Protein AF-A0A968XZU0-F1 (afdb_monomer_lite)

pLDDT: mean 78.24, std 12.69, range [42.03, 95.62]

Foldseek 3Di:
DPVVVVVVVVVVVVCVVPPCVVPPPDDDVVVVVVVVVVVVVVVVVVVVVVVVVVVVVVVVVVVVVVVVVVVVVVVVVVVVVVVVVVVVVVVVVVVVVVVVVVVVVVVVVVVVVVVVVVVVVVVPDDPDPCVVLLVVLVVCVVVVHDPQCSLCPSVVQDDPRSVVSSVVNVVSCVVVVVVVD

Radius of gyration: 56.29 Å; chains: 1; bounding box: 107×24×132 Å

Secondary structure (DSSP, 8-state):
--HHHHHHHHHHHHHHHHHHHHH--S--HHHHHHHHHHHHHHHHHHHHHHHHHHHHHHHHHHHHHHHHHHHHHHHHHHHHHHHHHHHHHHHHHHHHHHHHHHHHHHHHHHHHHHHHHHHHHGGGS---TTHHHHHHHHHHHHTT--HHHHHHHTS---GGGHHHHHHHHHHHHHHHHTT--

Sequence (181 aa):
MSGLKATALTISGIALWLAPPFLLTRKVPLHNLTTGATLIAGFACCLEARKLALKVAKEEDFEALKERAINADLLDEIGTASYVSEKQRRLEADAILASGSAEVEAKRKELEAAYDNDLHDSASASEHPDYPIYLEVRKAMEAGKSVTWIVENILKMGGRKFADGKAKLEAMLQQFEEEEE

Structure (mmCIF, N/CA/C/O backbone):
data_AF-A0A968XZU0-F1
#
_entry.id   AF-A0A968XZU0-F1
#
loop_
_atom_site.group_PDB
_atom_site.id
_atom_site.type_symbol
_atom_site.label_atom_id
_atom_site.label_alt_id
_atom_site.label_comp_id
_atom_site.label_asym_id
_atom_site.label_entity_id
_atom_site.label_seq_id
_atom_site.pdbx_PDB_ins_code
_atom_site.Cartn_x
_atom_site.Cartn_y
_atom_site.Cartn_z
_atom_site.occupancy
_atom_site.B_iso_or_equiv
_atom_site.auth_seq_id
_atom_site.auth_comp_id
_atom_site.auth_asym_id
_atom_site.auth_atom_id
_atom_site.pdbx_PDB_model_num
ATOM 1 N N . MET A 1 1 ? 12.411 16.794 -29.236 1.00 50.84 1 MET A N 1
ATOM 2 C CA . MET A 1 1 ? 12.342 17.132 -30.678 1.00 50.84 1 MET A CA 1
ATOM 3 C C . MET A 1 1 ? 11.276 16.261 -31.317 1.00 50.84 1 MET A C 1
ATOM 5 O O . MET A 1 1 ? 11.391 15.049 -31.260 1.00 50.84 1 MET A O 1
ATOM 9 N N . SER A 1 2 ? 10.207 16.861 -31.838 1.00 58.19 2 SER A N 1
ATOM 10 C CA . SER A 1 2 ? 9.068 16.155 -32.442 1.00 58.19 2 SER A CA 1
ATOM 11 C C . SER A 1 2 ? 9.525 15.246 -33.589 1.00 58.19 2 SER A C 1
ATOM 13 O O . SER A 1 2 ? 10.169 15.740 -34.518 1.00 58.19 2 SER A O 1
ATOM 15 N N . GLY A 1 3 ? 9.186 13.952 -33.532 1.00 69.56 3 GLY A N 1
ATOM 16 C CA . GLY A 1 3 ? 9.679 12.908 -34.446 1.00 69.56 3 GLY A CA 1
ATOM 17 C C . GLY A 1 3 ? 9.560 13.244 -35.937 1.00 69.56 3 GLY A C 1
ATOM 18 O O . GLY A 1 3 ? 10.438 12.880 -36.709 1.00 69.56 3 GLY A O 1
ATOM 19 N N . LEU A 1 4 ? 8.572 14.063 -36.317 1.00 73.69 4 LEU A N 1
ATOM 20 C CA . LEU A 1 4 ? 8.373 14.554 -37.685 1.00 73.69 4 LEU A CA 1
ATOM 21 C C . LEU A 1 4 ? 9.586 15.312 -38.262 1.00 73.69 4 LEU A C 1
ATOM 23 O O . LEU A 1 4 ? 9.871 15.245 -39.455 1.00 73.69 4 LEU A O 1
ATOM 27 N N . LYS A 1 5 ? 10.307 16.056 -37.413 1.00 71.12 5 LYS A N 1
ATOM 28 C CA . LYS A 1 5 ? 11.493 16.821 -37.827 1.00 71.12 5 LYS A CA 1
ATOM 29 C C . LYS A 1 5 ? 12.685 15.893 -38.055 1.00 71.12 5 LYS A C 1
ATOM 31 O O . LYS A 1 5 ? 13.433 16.099 -39.003 1.00 71.12 5 LYS A O 1
ATOM 36 N N . ALA A 1 6 ? 12.824 14.855 -37.227 1.00 72.62 6 ALA A N 1
ATOM 37 C CA . ALA A 1 6 ? 13.874 13.849 -37.372 1.00 72.62 6 ALA A CA 1
ATOM 38 C C . ALA A 1 6 ? 13.651 12.977 -38.620 1.00 72.62 6 ALA A C 1
ATOM 40 O O . ALA A 1 6 ? 14.599 12.698 -39.351 1.00 72.62 6 ALA A O 1
ATOM 41 N N . THR A 1 7 ? 12.399 12.619 -38.925 1.00 76.88 7 THR A N 1
ATOM 42 C CA . THR A 1 7 ? 12.049 11.869 -40.141 1.00 76.88 7 THR A CA 1
ATOM 43 C C . THR A 1 7 ? 12.228 12.708 -41.408 1.00 76.88 7 THR A C 1
ATOM 45 O O . THR A 1 7 ? 12.760 12.218 -42.397 1.00 76.88 7 THR A O 1
ATOM 48 N N . ALA A 1 8 ? 11.859 13.993 -41.392 1.00 76.50 8 ALA A N 1
ATOM 49 C CA . ALA A 1 8 ? 12.055 14.867 -42.550 1.00 76.50 8 ALA A CA 1
ATOM 50 C C . ALA A 1 8 ? 13.544 15.097 -42.869 1.00 76.50 8 ALA A C 1
ATOM 52 O O . ALA A 1 8 ? 13.925 15.080 -44.038 1.00 76.50 8 ALA A O 1
ATOM 53 N N . LEU A 1 9 ? 14.391 15.265 -41.841 1.00 74.25 9 LEU A N 1
ATOM 54 C CA . LEU A 1 9 ? 15.837 15.452 -42.015 1.00 74.25 9 LEU A CA 1
ATOM 55 C C . LEU A 1 9 ? 16.545 14.181 -42.505 1.00 74.25 9 LEU A C 1
ATOM 57 O O . LEU A 1 9 ? 17.481 14.249 -43.296 1.00 74.25 9 LEU A O 1
ATOM 61 N N . THR A 1 10 ? 16.104 13.015 -42.030 1.00 76.50 10 THR A N 1
ATOM 62 C CA . THR A 1 10 ? 16.668 11.727 -42.458 1.00 76.50 10 THR A CA 1
ATOM 63 C C . THR A 1 10 ? 16.276 11.403 -43.895 1.00 76.50 10 THR A C 1
ATOM 65 O O . THR A 1 10 ? 17.139 11.030 -44.685 1.00 76.50 10 THR A O 1
ATOM 68 N N . ILE A 1 11 ? 15.016 11.630 -44.280 1.00 77.69 11 ILE A N 1
ATOM 69 C CA . ILE A 1 11 ? 14.556 11.434 -45.662 1.00 77.69 11 ILE A CA 1
ATOM 70 C C . ILE A 1 11 ? 15.261 12.402 -46.621 1.00 77.69 11 ILE A C 1
ATOM 72 O O . ILE A 1 11 ? 15.712 11.978 -47.685 1.00 77.69 11 ILE A O 1
ATOM 76 N N . SER A 1 12 ? 15.407 13.682 -46.256 1.00 76.50 12 SER A N 1
ATOM 77 C CA . SER A 1 12 ? 16.103 14.657 -47.104 1.00 76.50 12 SER A CA 1
ATOM 78 C C . SER A 1 12 ? 17.597 14.353 -47.233 1.00 76.50 12 SER A C 1
ATOM 80 O O . SER A 1 12 ? 18.135 14.461 -48.332 1.00 76.50 12 SER A O 1
ATOM 82 N N . GLY A 1 13 ? 18.251 13.888 -46.164 1.00 76.56 13 GLY A N 1
ATOM 83 C CA . GLY A 1 13 ? 19.638 13.420 -46.204 1.00 76.56 13 GLY A CA 1
ATOM 84 C C . GLY A 1 13 ? 19.833 12.206 -47.117 1.00 76.56 13 GLY A C 1
ATOM 85 O O . GLY A 1 13 ? 20.761 12.186 -47.922 1.00 76.56 13 GLY A O 1
ATOM 86 N N . ILE A 1 14 ? 18.923 11.227 -47.058 1.00 73.69 14 ILE A N 1
ATOM 87 C CA . ILE A 1 14 ? 18.948 10.039 -47.926 1.00 73.69 14 ILE A CA 1
ATOM 88 C C . ILE A 1 14 ? 18.705 10.425 -49.393 1.00 73.69 14 ILE A C 1
ATOM 90 O O . ILE A 1 14 ? 19.414 9.951 -50.279 1.00 73.69 14 ILE A O 1
ATOM 94 N N . ALA A 1 15 ? 17.755 11.324 -49.663 1.00 71.88 15 ALA A N 1
ATOM 95 C CA . ALA A 1 15 ? 17.481 11.814 -51.012 1.00 71.88 15 ALA A CA 1
ATOM 96 C C . ALA A 1 15 ? 18.670 12.594 -51.598 1.00 71.88 15 ALA A C 1
ATOM 98 O O . ALA A 1 15 ? 19.024 12.393 -52.758 1.00 71.88 15 ALA A O 1
ATOM 99 N N . LEU A 1 16 ? 19.332 13.433 -50.793 1.00 71.88 16 LEU A N 1
ATOM 100 C CA . LEU A 1 16 ? 20.518 14.182 -51.214 1.00 71.88 16 LEU A CA 1
ATOM 101 C C . LEU A 1 16 ? 21.730 13.265 -51.455 1.00 71.88 16 LEU A C 1
ATOM 103 O O . LEU A 1 16 ? 22.572 13.572 -52.293 1.00 71.88 16 LEU A O 1
ATOM 107 N N . TRP A 1 17 ? 21.806 12.133 -50.749 1.00 71.50 17 TRP A N 1
ATOM 108 C CA . TRP A 1 17 ? 22.837 11.107 -50.933 1.00 71.50 17 TRP A CA 1
ATOM 109 C C . TRP A 1 17 ? 22.585 10.224 -52.165 1.00 71.50 17 TRP A C 1
ATOM 111 O O . TRP A 1 17 ? 23.531 9.793 -52.820 1.00 71.50 17 TRP A O 1
ATOM 121 N N . LEU A 1 18 ? 21.316 9.993 -52.516 1.00 63.22 18 LEU A N 1
ATOM 122 C CA . LEU A 1 18 ? 20.900 9.221 -53.693 1.00 63.22 18 LEU A CA 1
ATOM 123 C C . LEU A 1 18 ? 20.788 10.054 -54.977 1.00 63.22 18 LEU A C 1
ATOM 125 O O . LEU A 1 18 ? 20.768 9.475 -56.056 1.00 63.22 18 LEU A O 1
ATOM 129 N N . ALA A 1 19 ? 20.724 11.385 -54.908 1.00 64.12 19 ALA A N 1
ATOM 130 C CA . ALA A 1 19 ? 20.611 12.254 -56.086 1.00 64.12 19 ALA A CA 1
ATOM 131 C C . ALA A 1 19 ? 21.846 12.269 -57.029 1.00 64.12 19 ALA A C 1
ATOM 133 O O . ALA A 1 19 ? 21.652 12.276 -58.250 1.00 64.12 19 ALA A O 1
ATOM 134 N N . PRO A 1 20 ? 23.106 12.248 -56.540 1.00 63.12 20 PRO A N 1
ATOM 135 C CA . PRO A 1 20 ? 24.299 12.303 -57.388 1.00 63.12 20 PRO A CA 1
ATOM 136 C C . PRO A 1 20 ? 24.410 11.198 -58.457 1.00 63.12 20 PRO A C 1
ATOM 138 O O . PRO A 1 20 ? 24.697 11.550 -59.605 1.00 63.12 20 PRO A O 1
ATOM 141 N N . PRO A 1 21 ? 24.138 9.902 -58.174 1.00 61.31 21 PRO A N 1
ATOM 142 C CA . PRO A 1 21 ? 24.272 8.847 -59.181 1.00 61.31 21 PRO A CA 1
ATOM 143 C C . PRO A 1 21 ? 23.292 8.962 -60.356 1.00 61.31 21 PRO A C 1
ATOM 145 O O . PRO A 1 21 ? 23.592 8.446 -61.431 1.00 61.31 21 PRO A O 1
ATOM 148 N N . PHE A 1 22 ? 22.155 9.648 -60.193 1.00 59.06 22 PHE A N 1
ATOM 149 C CA . PHE A 1 22 ? 21.160 9.809 -61.263 1.00 59.06 22 PHE A CA 1
ATOM 150 C C . PHE A 1 22 ? 21.375 11.065 -62.119 1.00 59.06 22 PHE A C 1
ATOM 152 O O . PHE A 1 22 ? 20.971 11.079 -63.278 1.00 59.06 22 PHE A O 1
ATOM 159 N N . LEU A 1 23 ? 22.024 12.105 -61.581 1.00 58.31 23 LEU A N 1
ATOM 160 C CA . LEU A 1 23 ? 22.243 13.375 -62.290 1.00 58.31 23 LEU A CA 1
ATOM 161 C C . LEU A 1 23 ? 23.614 13.468 -62.985 1.00 58.31 23 LEU A C 1
ATOM 163 O O . LEU A 1 23 ? 23.762 14.231 -63.938 1.00 58.31 23 LEU A O 1
ATOM 167 N N . LEU A 1 24 ? 24.616 12.696 -62.548 1.00 55.91 24 LEU A N 1
ATOM 168 C CA . LEU A 1 24 ? 25.999 12.766 -63.047 1.00 55.91 24 LEU A CA 1
ATOM 169 C C . LEU A 1 24 ? 26.401 11.534 -63.877 1.00 55.91 24 LEU A C 1
ATOM 171 O O . LEU A 1 24 ? 27.506 11.011 -63.747 1.00 55.91 24 LEU A O 1
ATOM 175 N N . THR A 1 25 ? 25.542 11.089 -64.795 1.00 54.38 25 THR A N 1
ATOM 176 C CA . THR A 1 25 ? 25.797 9.969 -65.727 1.00 54.38 25 THR A CA 1
ATOM 177 C C . THR A 1 25 ? 26.821 10.292 -66.830 1.00 54.38 25 THR A C 1
ATOM 179 O O . THR A 1 25 ? 26.681 9.866 -67.979 1.00 54.38 25 THR A O 1
ATOM 182 N N . ARG A 1 26 ? 27.891 11.032 -66.519 1.00 54.78 26 ARG A N 1
ATOM 183 C CA . ARG A 1 26 ? 29.071 11.131 -67.387 1.00 54.78 26 ARG A CA 1
ATOM 184 C C . ARG A 1 26 ? 30.081 10.088 -66.916 1.00 54.78 26 ARG A C 1
ATOM 186 O O . ARG A 1 26 ? 30.471 10.085 -65.757 1.00 54.78 26 ARG A O 1
ATOM 193 N N . LYS A 1 27 ? 30.466 9.181 -67.821 1.00 56.56 27 LYS A N 1
ATOM 194 C CA . LYS A 1 27 ? 31.370 8.035 -67.609 1.00 56.56 27 LYS A CA 1
ATOM 195 C C . LYS A 1 27 ? 32.717 8.458 -66.995 1.00 56.56 27 LYS A C 1
ATOM 197 O O . LYS A 1 27 ? 33.690 8.634 -67.721 1.00 56.56 27 LYS A O 1
ATOM 202 N N . VAL A 1 28 ? 32.789 8.603 -65.673 1.00 61.44 28 VAL A N 1
ATOM 203 C CA . VAL A 1 28 ? 34.045 8.825 -64.947 1.00 61.44 28 VAL A CA 1
ATOM 204 C C . VAL A 1 28 ? 34.235 7.658 -63.972 1.00 61.44 28 VAL A C 1
ATOM 206 O O . VAL A 1 28 ? 33.414 7.488 -63.072 1.00 61.44 28 VAL A O 1
ATOM 209 N N . PRO A 1 29 ? 35.296 6.843 -64.111 1.00 62.56 29 PRO A N 1
ATOM 210 C CA . PRO A 1 29 ? 35.513 5.652 -63.279 1.00 62.56 29 PRO A CA 1
ATOM 211 C C . PRO A 1 29 ? 35.630 5.963 -61.774 1.00 62.56 29 PRO A C 1
ATOM 213 O O . PRO A 1 29 ? 35.350 5.101 -60.946 1.00 62.56 29 PRO A O 1
ATOM 216 N N . LEU A 1 30 ? 35.960 7.209 -61.413 1.00 63.62 30 LEU A N 1
ATOM 217 C CA . LEU A 1 30 ? 35.979 7.701 -60.030 1.00 63.62 30 LEU A CA 1
ATOM 218 C C . LEU A 1 30 ? 34.601 7.663 -59.352 1.00 63.62 30 LEU A C 1
ATOM 220 O O . LEU A 1 30 ? 34.533 7.386 -58.159 1.00 63.62 30 LEU A O 1
ATOM 224 N N . HIS A 1 31 ? 33.512 7.881 -60.096 1.00 65.00 31 HIS A N 1
ATOM 225 C CA . HIS A 1 31 ? 32.156 7.888 -59.539 1.00 65.00 31 HIS A CA 1
ATOM 226 C C . HIS A 1 31 ? 31.724 6.497 -59.048 1.00 65.00 31 HIS A C 1
ATOM 228 O O . HIS A 1 31 ? 31.070 6.359 -58.016 1.00 65.00 31 HIS A O 1
ATOM 234 N N . ASN A 1 32 ? 32.127 5.436 -59.749 1.00 67.25 32 ASN A N 1
ATOM 235 C CA . ASN A 1 32 ? 31.822 4.066 -59.328 1.00 67.25 32 ASN A CA 1
ATOM 236 C C . ASN A 1 32 ? 32.598 3.677 -58.061 1.00 67.25 32 ASN A C 1
ATOM 238 O O . ASN A 1 32 ? 32.084 2.933 -57.229 1.00 67.25 32 ASN A O 1
ATOM 242 N N . LEU A 1 33 ? 33.809 4.215 -57.889 1.00 70.31 33 LEU A N 1
ATOM 243 C CA . LEU A 1 33 ? 34.654 3.962 -56.723 1.00 70.31 33 LEU A CA 1
ATOM 244 C C . LEU A 1 33 ? 34.113 4.687 -55.483 1.00 70.31 33 LEU A C 1
ATOM 246 O O . LEU A 1 33 ? 33.988 4.076 -54.423 1.00 70.31 33 LEU A O 1
ATOM 250 N N . THR A 1 34 ? 33.703 5.952 -55.622 1.00 72.44 34 THR A N 1
ATOM 251 C CA . THR A 1 34 ? 33.068 6.695 -54.524 1.00 72.44 34 THR A CA 1
ATOM 252 C C . THR A 1 34 ? 31.727 6.083 -54.133 1.00 72.44 34 THR A C 1
ATOM 254 O O . THR A 1 34 ? 31.483 5.908 -52.946 1.00 72.44 34 THR A O 1
ATOM 257 N N . THR A 1 35 ? 30.904 5.664 -55.099 1.00 73.62 35 THR A N 1
ATOM 258 C CA . THR A 1 35 ? 29.620 4.993 -54.821 1.00 73.62 35 THR A CA 1
ATOM 259 C C . THR A 1 35 ? 29.823 3.631 -54.140 1.00 73.62 35 THR A C 1
ATOM 261 O O . THR A 1 35 ? 29.090 3.270 -53.224 1.00 73.62 35 THR A O 1
ATOM 264 N N . GLY A 1 36 ? 30.850 2.870 -54.535 1.00 74.19 36 GLY A N 1
ATOM 265 C CA . GLY A 1 36 ? 31.214 1.621 -53.858 1.00 74.19 36 GLY A CA 1
ATOM 266 C C . GLY A 1 36 ? 31.691 1.850 -52.421 1.00 74.19 36 GLY A C 1
ATOM 267 O O . GLY A 1 36 ? 31.259 1.152 -51.505 1.00 74.19 36 GLY A O 1
ATOM 268 N N . ALA A 1 37 ? 32.528 2.867 -52.200 1.00 75.06 37 ALA A N 1
ATOM 269 C CA . ALA A 1 37 ? 33.018 3.223 -50.870 1.00 75.06 37 ALA A CA 1
ATOM 270 C C . ALA A 1 37 ? 31.889 3.697 -49.941 1.00 75.06 37 ALA A C 1
ATOM 272 O O . ALA A 1 37 ? 31.858 3.321 -48.770 1.00 75.06 37 ALA A O 1
ATOM 273 N N . THR A 1 38 ? 30.932 4.475 -50.453 1.00 77.94 38 THR A N 1
ATOM 274 C CA . THR A 1 38 ? 29.795 4.955 -49.659 1.00 77.94 38 THR A CA 1
ATOM 275 C C . THR A 1 38 ? 28.813 3.832 -49.326 1.00 77.94 38 THR A C 1
ATOM 277 O O . THR A 1 38 ? 28.301 3.801 -48.209 1.00 77.94 38 THR A O 1
ATOM 280 N N . LEU A 1 39 ? 28.604 2.861 -50.224 1.00 77.31 39 LEU A N 1
ATOM 281 C CA . LEU A 1 39 ? 27.828 1.655 -49.920 1.00 77.31 39 LEU A CA 1
ATOM 282 C C . LEU A 1 39 ? 28.488 0.824 -48.813 1.00 77.31 39 LEU A C 1
ATOM 284 O O . LEU A 1 39 ? 27.814 0.449 -47.856 1.00 77.31 39 LEU A O 1
ATOM 288 N N . ILE A 1 40 ? 29.801 0.583 -48.892 1.00 79.12 40 ILE A N 1
ATOM 289 C CA . ILE A 1 40 ? 30.538 -0.167 -47.859 1.00 79.12 40 ILE A CA 1
ATOM 290 C C . ILE A 1 40 ? 30.495 0.572 -46.514 1.00 79.12 40 ILE A C 1
ATOM 292 O O . ILE A 1 40 ? 30.239 -0.051 -45.484 1.00 79.12 40 ILE A O 1
ATOM 296 N N . ALA A 1 41 ? 30.677 1.895 -46.517 1.00 77.44 41 ALA A N 1
ATOM 297 C CA . ALA A 1 41 ? 30.560 2.718 -45.315 1.00 77.44 41 ALA A CA 1
ATOM 298 C C . ALA A 1 41 ? 29.139 2.684 -44.723 1.00 77.44 41 ALA A C 1
ATOM 300 O O . ALA A 1 41 ? 28.980 2.583 -43.508 1.00 77.44 41 ALA A O 1
ATOM 301 N N . GLY A 1 42 ? 28.105 2.701 -45.571 1.00 81.69 42 GLY A N 1
ATOM 302 C CA . GLY A 1 42 ? 26.712 2.538 -45.155 1.00 81.69 42 GLY A CA 1
ATOM 303 C C . GLY A 1 42 ? 26.461 1.181 -44.495 1.00 81.69 42 GLY A C 1
ATOM 304 O O . GLY A 1 42 ? 25.907 1.126 -43.400 1.00 81.69 42 GLY A O 1
ATOM 305 N N . PHE A 1 43 ? 26.947 0.092 -45.098 1.00 76.88 43 PHE A N 1
ATOM 306 C CA . PHE A 1 43 ? 26.854 -1.249 -44.512 1.00 76.88 43 PHE A CA 1
ATOM 307 C C . PHE A 1 43 ? 27.601 -1.358 -43.178 1.00 76.88 43 PHE A C 1
ATOM 309 O O . PHE A 1 43 ? 27.061 -1.927 -42.228 1.00 76.88 43 PHE A O 1
ATOM 316 N N . ALA A 1 44 ? 28.804 -0.788 -43.072 1.00 79.88 44 ALA A N 1
ATOM 317 C CA . ALA A 1 44 ? 29.557 -0.756 -41.821 1.00 79.88 44 ALA A CA 1
ATOM 318 C C . ALA A 1 44 ? 28.799 0.014 -40.724 1.00 79.88 44 ALA A C 1
ATOM 320 O O . ALA A 1 44 ? 28.628 -0.503 -39.620 1.00 79.88 44 ALA A O 1
ATOM 321 N N . CYS A 1 45 ? 28.248 1.186 -41.056 1.00 85.00 45 CYS A N 1
ATOM 322 C CA . CYS A 1 45 ? 27.433 1.988 -40.144 1.00 85.00 45 CYS A CA 1
ATOM 323 C C . CYS A 1 45 ? 26.178 1.229 -39.679 1.00 85.00 45 CYS A C 1
ATOM 325 O O . CYS A 1 45 ? 25.892 1.183 -38.485 1.00 85.00 45 CYS A O 1
ATOM 327 N N . CYS A 1 46 ? 25.465 0.544 -40.581 1.00 80.88 46 CYS A N 1
ATOM 328 C CA . CYS A 1 46 ? 24.309 -0.278 -40.212 1.00 80.88 46 CYS A CA 1
ATOM 329 C C . CYS A 1 46 ? 24.677 -1.438 -39.270 1.00 80.88 46 CYS A C 1
ATOM 331 O O . CYS A 1 46 ? 23.915 -1.753 -38.354 1.00 80.88 46 CYS A O 1
ATOM 333 N N . LEU A 1 47 ? 25.834 -2.079 -39.468 1.00 84.81 47 LEU A N 1
ATOM 334 C CA . LEU A 1 47 ? 26.299 -3.167 -38.602 1.00 84.81 47 LEU A CA 1
ATOM 335 C C . LEU A 1 47 ? 26.690 -2.667 -37.208 1.00 84.81 47 LEU A C 1
ATOM 337 O O . LEU A 1 47 ? 26.360 -3.318 -36.214 1.00 84.81 47 LEU A O 1
ATOM 341 N N . GLU A 1 48 ? 27.358 -1.519 -37.114 1.00 87.44 48 GLU A N 1
ATOM 342 C CA . GLU A 1 48 ? 27.691 -0.903 -35.828 1.00 87.44 48 GLU A CA 1
ATOM 343 C C . GLU A 1 48 ? 26.449 -0.388 -35.102 1.00 87.44 48 GLU A C 1
ATOM 345 O O . GLU A 1 48 ? 26.278 -0.684 -33.919 1.00 87.44 48 GLU A O 1
ATOM 350 N N . ALA A 1 49 ? 25.528 0.266 -35.814 1.00 85.12 49 ALA A N 1
ATOM 351 C CA . ALA A 1 49 ? 24.249 0.700 -35.262 1.00 85.12 49 ALA A CA 1
ATOM 352 C C . ALA A 1 49 ? 23.439 -0.488 -34.724 1.00 85.12 49 ALA A C 1
ATOM 354 O O . ALA A 1 49 ? 22.888 -0.414 -33.629 1.00 85.12 49 ALA A O 1
ATOM 355 N N . ARG A 1 50 ? 23.430 -1.626 -35.433 1.00 84.75 50 ARG A N 1
ATOM 356 C CA . ARG A 1 50 ? 22.791 -2.858 -34.949 1.00 84.75 50 ARG A CA 1
ATOM 357 C C . ARG A 1 50 ? 23.464 -3.402 -33.691 1.00 84.75 50 ARG A C 1
ATOM 359 O O . ARG A 1 50 ? 22.769 -3.826 -32.773 1.00 84.75 50 ARG A O 1
ATOM 366 N N . LYS A 1 51 ? 24.799 -3.413 -33.630 1.00 89.94 51 LYS A N 1
ATOM 367 C CA . LYS A 1 51 ? 25.526 -3.840 -32.422 1.00 89.94 51 LYS A CA 1
ATOM 368 C C . LYS A 1 51 ? 25.222 -2.928 -31.236 1.00 89.94 51 LYS A C 1
ATOM 370 O O . LYS A 1 51 ? 25.065 -3.437 -30.131 1.00 89.94 51 LYS A O 1
ATOM 375 N N . LEU A 1 52 ? 25.133 -1.619 -31.461 1.00 86.81 52 LEU A N 1
ATOM 376 C CA . LEU A 1 52 ? 24.780 -0.649 -30.429 1.00 86.81 52 LEU A CA 1
ATOM 377 C C . LEU A 1 52 ? 23.334 -0.851 -29.962 1.00 86.81 52 LEU A C 1
ATOM 379 O O . LEU A 1 52 ? 23.108 -0.992 -28.768 1.00 86.81 52 LEU A O 1
ATOM 383 N N . ALA A 1 53 ? 22.384 -0.986 -30.889 1.00 82.12 53 ALA A N 1
ATOM 384 C CA . ALA A 1 53 ? 20.982 -1.255 -30.575 1.00 82.12 53 ALA A CA 1
ATOM 385 C C . ALA A 1 53 ? 20.800 -2.555 -29.776 1.00 82.12 53 ALA A C 1
ATOM 387 O O . ALA A 1 53 ? 20.018 -2.594 -28.836 1.00 82.12 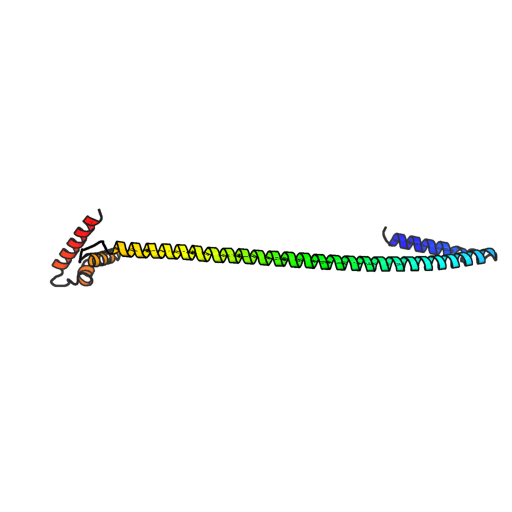53 ALA A O 1
ATOM 388 N N . LEU A 1 54 ? 21.563 -3.609 -30.091 1.00 86.25 54 LEU A N 1
ATOM 389 C CA . LEU A 1 54 ? 21.547 -4.855 -29.317 1.00 86.25 54 LEU A CA 1
ATOM 390 C C . LEU A 1 54 ? 22.137 -4.709 -27.909 1.00 86.25 54 LEU A C 1
ATOM 392 O O . LEU A 1 54 ? 21.774 -5.485 -27.032 1.00 86.25 54 LEU A O 1
ATOM 396 N N . LYS A 1 55 ? 23.075 -3.780 -27.689 1.00 88.50 55 LYS A N 1
ATOM 397 C CA . LYS A 1 55 ? 23.590 -3.487 -26.344 1.00 88.50 55 LYS A CA 1
ATOM 398 C C . LYS A 1 55 ? 22.573 -2.685 -25.543 1.00 88.50 55 LYS A C 1
ATOM 400 O O . LYS A 1 55 ? 22.258 -3.094 -24.436 1.00 88.50 55 LYS A O 1
ATOM 405 N N . VAL A 1 56 ? 22.010 -1.640 -26.147 1.00 86.81 56 VAL A N 1
ATOM 406 C CA . VAL A 1 56 ? 20.968 -0.811 -25.528 1.00 86.81 56 VAL A CA 1
ATOM 407 C C . VAL A 1 56 ? 19.749 -1.656 -25.163 1.00 86.81 56 VAL A C 1
ATOM 409 O O . VAL A 1 56 ? 19.305 -1.592 -24.031 1.00 86.81 56 VAL A O 1
ATOM 412 N N . ALA A 1 57 ? 19.283 -2.543 -26.049 1.00 84.00 57 ALA A N 1
ATOM 413 C CA . ALA A 1 57 ? 18.166 -3.440 -25.736 1.00 84.00 57 ALA A CA 1
ATOM 414 C C . ALA A 1 57 ? 18.453 -4.352 -24.527 1.00 84.00 57 ALA A C 1
ATOM 416 O O . ALA A 1 57 ? 17.576 -4.591 -23.708 1.00 84.00 57 ALA A O 1
ATOM 417 N N . LYS A 1 58 ? 19.695 -4.837 -24.377 1.00 88.12 58 LYS A N 1
ATOM 418 C CA . LYS A 1 58 ? 20.088 -5.639 -23.206 1.00 88.12 58 LYS A CA 1
ATOM 419 C C . LYS A 1 58 ? 20.160 -4.813 -21.925 1.00 88.12 58 LYS A C 1
ATOM 421 O O . LYS A 1 58 ? 19.887 -5.349 -20.857 1.00 88.12 58 LYS A O 1
ATOM 426 N N . GLU A 1 59 ? 20.582 -3.557 -22.026 1.00 86.69 59 GLU A N 1
ATOM 427 C CA . GLU A 1 59 ? 20.613 -2.625 -20.897 1.00 86.69 59 GLU A CA 1
ATOM 428 C C . GLU A 1 59 ? 19.187 -2.264 -20.463 1.00 86.69 59 GLU A C 1
ATOM 430 O O . GLU A 1 59 ? 18.878 -2.396 -19.285 1.00 86.69 59 GLU A O 1
ATOM 435 N N . GLU A 1 60 ? 18.296 -1.950 -21.407 1.00 86.94 60 GLU A N 1
ATOM 436 C CA . GLU A 1 60 ? 16.871 -1.698 -21.148 1.00 86.94 60 GLU A CA 1
ATOM 437 C C . GLU A 1 60 ? 16.178 -2.914 -20.513 1.00 86.94 60 GLU A C 1
ATOM 439 O O . GLU A 1 60 ? 15.469 -2.773 -19.517 1.00 86.94 60 GLU A O 1
ATOM 444 N N . ASP A 1 61 ? 16.421 -4.124 -21.031 1.00 85.62 61 ASP A N 1
ATOM 445 C CA . ASP A 1 61 ? 15.880 -5.358 -20.449 1.00 85.62 61 ASP A CA 1
ATOM 446 C C . ASP A 1 61 ? 16.368 -5.562 -19.006 1.00 85.62 61 ASP A C 1
ATOM 448 O O . ASP A 1 61 ? 15.601 -5.996 -18.142 1.00 85.62 61 ASP A O 1
ATOM 452 N N . PHE A 1 62 ? 17.638 -5.246 -18.728 1.00 81.62 62 PHE A N 1
ATOM 453 C CA . PHE A 1 62 ? 18.222 -5.363 -17.393 1.00 81.62 62 PHE A CA 1
ATOM 454 C C . PHE A 1 62 ? 17.676 -4.306 -16.425 1.00 81.62 62 PHE A C 1
ATOM 456 O O . PHE A 1 62 ? 17.378 -4.627 -15.273 1.00 81.62 62 PHE A O 1
ATOM 463 N N . GLU A 1 63 ? 17.498 -3.066 -16.881 1.00 88.25 63 GLU A N 1
ATOM 464 C CA . GLU A 1 63 ? 16.879 -1.991 -16.102 1.00 88.25 63 GLU A CA 1
ATOM 465 C C . GLU A 1 63 ? 15.421 -2.316 -15.768 1.00 88.25 63 GLU A C 1
ATOM 467 O O . GLU A 1 63 ? 15.032 -2.237 -14.603 1.00 88.25 63 GLU A O 1
ATOM 472 N N . ALA A 1 64 ? 14.648 -2.808 -16.738 1.00 90.31 64 ALA A N 1
ATOM 473 C CA . ALA A 1 64 ? 13.274 -3.246 -16.509 1.00 90.31 64 ALA A CA 1
ATOM 474 C C . ALA A 1 64 ? 13.194 -4.406 -15.500 1.00 90.31 64 ALA A C 1
ATOM 476 O O . ALA A 1 64 ? 12.276 -4.471 -14.678 1.00 90.31 64 ALA A O 1
ATOM 477 N N . LEU A 1 65 ? 14.156 -5.333 -15.534 1.00 88.50 65 LEU A N 1
ATOM 478 C CA . LEU A 1 65 ? 14.252 -6.423 -14.559 1.00 88.50 65 LEU A CA 1
ATOM 479 C C . LEU A 1 65 ? 14.582 -5.902 -13.157 1.00 88.50 65 LEU A C 1
ATOM 481 O O . LEU A 1 65 ? 13.974 -6.343 -12.181 1.00 88.50 65 LEU A O 1
ATOM 485 N N . LYS A 1 66 ? 15.500 -4.937 -13.061 1.00 91.25 66 LYS A N 1
ATOM 486 C CA . LYS A 1 66 ? 15.869 -4.282 -11.804 1.00 91.25 66 LYS A CA 1
ATOM 487 C C . LYS A 1 66 ? 14.688 -3.522 -11.199 1.00 91.25 66 LYS A C 1
ATOM 489 O O . LYS A 1 66 ? 14.438 -3.661 -10.007 1.00 91.25 66 LYS A O 1
ATOM 494 N N . GLU A 1 67 ? 13.942 -2.768 -12.001 1.00 91.88 67 GLU A N 1
ATOM 495 C CA . GLU A 1 67 ? 12.742 -2.060 -11.538 1.00 91.88 67 GLU A CA 1
ATOM 496 C C . GLU A 1 67 ? 11.678 -3.024 -11.011 1.00 91.88 67 GLU A C 1
ATOM 498 O O . GLU A 1 67 ? 11.093 -2.781 -9.957 1.00 91.88 67 GLU A O 1
ATOM 503 N N . ARG A 1 68 ? 11.455 -4.154 -11.696 1.00 89.69 68 ARG A N 1
ATOM 504 C CA . ARG A 1 68 ? 10.520 -5.187 -11.223 1.00 89.69 68 ARG A CA 1
ATOM 505 C C . ARG A 1 68 ? 10.958 -5.808 -9.903 1.00 89.69 68 ARG A C 1
ATOM 507 O O . ARG A 1 68 ? 10.104 -6.025 -9.051 1.00 89.69 68 ARG A O 1
ATOM 514 N N . ALA A 1 69 ? 12.252 -6.082 -9.737 1.00 89.44 69 ALA A N 1
ATOM 515 C CA . ALA A 1 69 ? 12.790 -6.622 -8.491 1.00 89.44 69 ALA A CA 1
ATOM 516 C C . ALA A 1 69 ? 12.600 -5.633 -7.330 1.00 89.44 69 ALA A C 1
ATOM 518 O O . ALA A 1 69 ? 12.015 -5.993 -6.317 1.00 89.44 69 ALA A O 1
ATOM 519 N N . ILE A 1 70 ? 12.976 -4.364 -7.525 1.00 91.31 70 ILE A N 1
ATOM 520 C CA . ILE A 1 70 ? 12.798 -3.312 -6.511 1.00 91.31 70 ILE A CA 1
ATOM 521 C C . ILE A 1 70 ? 11.320 -3.146 -6.146 1.00 91.31 70 ILE A C 1
ATOM 523 O O . ILE A 1 70 ? 10.981 -3.021 -4.975 1.00 91.31 70 ILE A O 1
ATOM 527 N N . ASN A 1 71 ? 10.424 -3.149 -7.135 1.00 93.75 71 ASN A N 1
ATOM 528 C CA . ASN A 1 71 ? 8.996 -3.002 -6.873 1.00 93.75 71 ASN A CA 1
ATOM 529 C C . ASN A 1 71 ? 8.425 -4.206 -6.103 1.00 93.75 71 ASN A C 1
ATOM 531 O O . ASN A 1 71 ? 7.584 -4.028 -5.228 1.00 93.75 71 ASN A O 1
ATOM 535 N N . ALA A 1 72 ? 8.892 -5.423 -6.395 1.00 92.50 72 ALA A N 1
ATOM 536 C CA . ALA A 1 72 ? 8.492 -6.611 -5.646 1.00 92.50 72 ALA A CA 1
ATOM 537 C C . ALA A 1 72 ? 8.936 -6.534 -4.177 1.00 92.50 72 ALA A C 1
ATOM 539 O O . ALA A 1 72 ? 8.116 -6.780 -3.294 1.00 92.50 72 ALA A O 1
ATOM 540 N N . ASP A 1 73 ? 10.181 -6.122 -3.921 1.00 93.69 73 ASP A N 1
ATOM 541 C CA . ASP A 1 73 ? 10.706 -5.961 -2.561 1.00 93.69 73 ASP A CA 1
ATOM 542 C C . ASP A 1 73 ? 9.940 -4.872 -1.792 1.00 93.69 73 ASP A C 1
ATOM 544 O O . ASP A 1 73 ? 9.505 -5.092 -0.665 1.00 93.69 73 ASP A O 1
ATOM 548 N N . LEU A 1 74 ? 9.672 -3.722 -2.424 1.00 93.75 74 LEU A N 1
ATOM 549 C CA . LEU A 1 74 ? 8.881 -2.648 -1.813 1.00 93.75 74 LEU A CA 1
ATOM 550 C C . LEU A 1 74 ? 7.454 -3.093 -1.469 1.00 93.75 74 LEU A C 1
ATOM 552 O O . LEU A 1 74 ? 6.922 -2.713 -0.427 1.00 93.75 74 LEU A O 1
ATOM 556 N N . LEU A 1 75 ? 6.813 -3.883 -2.333 1.00 94.06 75 LEU A N 1
ATOM 557 C CA . LEU A 1 75 ? 5.479 -4.416 -2.058 1.00 94.06 75 LEU A CA 1
ATOM 558 C C . LEU A 1 75 ? 5.485 -5.394 -0.879 1.00 94.06 75 LEU A C 1
ATOM 560 O O . LEU A 1 75 ? 4.537 -5.380 -0.094 1.00 94.06 75 LEU A O 1
ATOM 564 N N . ASP A 1 76 ? 6.534 -6.202 -0.729 1.00 94.44 76 ASP A N 1
ATOM 565 C CA . ASP A 1 76 ? 6.684 -7.107 0.413 1.00 94.44 76 ASP A CA 1
ATOM 566 C C . ASP A 1 76 ? 6.943 -6.338 1.718 1.00 94.44 76 ASP A C 1
ATOM 568 O O . ASP A 1 76 ? 6.295 -6.589 2.737 1.00 94.44 76 ASP A O 1
ATOM 572 N N . GLU A 1 77 ? 7.801 -5.316 1.686 1.00 93.06 77 GLU A N 1
ATOM 573 C CA . GLU A 1 77 ? 8.040 -4.426 2.829 1.00 93.06 77 GLU A CA 1
ATOM 574 C C . GLU A 1 77 ? 6.765 -3.684 3.260 1.00 93.06 77 GLU A C 1
ATOM 576 O O . GLU A 1 77 ? 6.435 -3.624 4.446 1.00 93.06 77 GLU A O 1
ATOM 581 N N . ILE A 1 78 ? 5.988 -3.158 2.308 1.00 93.12 78 ILE A N 1
ATOM 582 C CA . ILE A 1 78 ? 4.700 -2.515 2.602 1.00 93.12 78 ILE A CA 1
ATOM 583 C C . ILE A 1 78 ? 3.697 -3.545 3.131 1.00 93.12 78 ILE A C 1
ATOM 585 O O . ILE A 1 78 ? 2.972 -3.266 4.090 1.00 93.12 78 ILE A O 1
ATOM 589 N N . GLY A 1 79 ? 3.653 -4.739 2.538 1.00 94.19 79 GLY A N 1
ATOM 590 C CA . GLY A 1 79 ? 2.773 -5.826 2.958 1.00 94.19 79 GLY A CA 1
ATOM 591 C C . GLY A 1 79 ? 3.041 -6.240 4.403 1.00 94.19 79 GLY A C 1
ATOM 592 O O . GLY A 1 79 ? 2.128 -6.234 5.231 1.00 94.19 79 GLY A O 1
ATOM 593 N N . THR A 1 80 ? 4.301 -6.504 4.735 1.00 93.69 80 THR A N 1
ATOM 594 C CA . THR A 1 80 ? 4.743 -6.858 6.089 1.00 93.69 80 THR A CA 1
ATOM 595 C C . THR A 1 80 ? 4.509 -5.725 7.088 1.00 93.69 80 THR A C 1
ATOM 597 O O . THR A 1 80 ? 3.943 -5.974 8.156 1.00 93.69 80 THR A O 1
ATOM 600 N N . ALA A 1 81 ? 4.838 -4.476 6.746 1.00 93.94 81 ALA A N 1
ATOM 601 C CA . ALA A 1 81 ? 4.572 -3.318 7.601 1.00 93.94 81 ALA A CA 1
ATOM 602 C C . ALA A 1 81 ? 3.069 -3.130 7.865 1.00 93.94 81 ALA A C 1
ATOM 604 O O . ALA A 1 81 ? 2.658 -2.907 9.008 1.00 93.94 81 ALA A O 1
ATOM 605 N N . SER A 1 82 ? 2.231 -3.274 6.832 1.00 94.62 82 SER A N 1
ATOM 606 C CA . SER A 1 82 ? 0.776 -3.180 6.972 1.00 94.62 82 SER A CA 1
ATOM 607 C C . SER A 1 82 ? 0.231 -4.275 7.890 1.00 94.62 82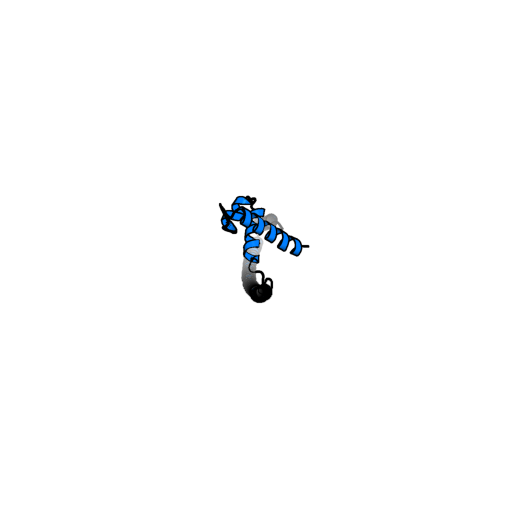 SER A C 1
ATOM 609 O O . SER A 1 82 ? -0.490 -3.961 8.840 1.00 94.62 82 SER A O 1
ATOM 611 N N . TYR A 1 83 ? 0.668 -5.524 7.701 1.00 95.06 83 TYR A N 1
ATOM 612 C CA . TYR A 1 83 ? 0.267 -6.667 8.515 1.00 95.06 83 TYR A CA 1
ATOM 613 C C . TYR A 1 83 ? 0.658 -6.494 9.986 1.00 95.06 83 TYR A C 1
ATOM 615 O O . TYR A 1 83 ? -0.160 -6.715 10.881 1.00 95.06 83 TYR A O 1
ATOM 623 N N . VAL A 1 84 ? 1.890 -6.050 10.256 1.00 95.62 84 VAL A N 1
ATOM 624 C CA . VAL A 1 84 ? 2.351 -5.763 11.623 1.00 95.62 84 VAL A CA 1
ATOM 625 C C . VAL A 1 84 ? 1.512 -4.647 12.247 1.00 95.62 84 VAL A C 1
ATOM 627 O O . VAL A 1 84 ? 1.066 -4.791 13.386 1.00 95.62 84 VAL A O 1
ATOM 630 N N . SER A 1 85 ? 1.215 -3.583 11.494 1.00 94.69 85 SER A N 1
ATOM 631 C CA . SER A 1 85 ? 0.375 -2.478 11.974 1.00 94.69 85 SER A CA 1
ATOM 632 C C . SER A 1 85 ? -1.057 -2.915 12.306 1.00 94.69 85 SER A C 1
ATOM 634 O O . SER A 1 85 ? -1.650 -2.432 13.271 1.00 94.69 85 SER A O 1
ATOM 636 N N . GLU A 1 86 ? -1.637 -3.826 11.520 1.00 93.75 86 GLU A N 1
ATOM 637 C CA . GLU A 1 86 ? -2.973 -4.363 11.775 1.00 93.75 86 GLU A CA 1
ATOM 638 C C . GLU A 1 86 ? -2.971 -5.276 12.992 1.00 93.75 86 GLU A C 1
ATOM 640 O O . GLU A 1 86 ? -3.860 -5.185 13.839 1.00 93.75 86 GLU A O 1
ATOM 645 N N . LYS A 1 87 ? -1.951 -6.130 13.113 1.00 95.50 87 LYS A N 1
ATOM 646 C CA . LYS A 1 87 ? -1.790 -7.008 14.268 1.00 95.50 87 LYS A CA 1
ATOM 647 C C . LYS A 1 87 ? -1.663 -6.200 15.555 1.00 95.50 87 LYS A C 1
ATOM 649 O O . LYS A 1 87 ? -2.306 -6.543 16.542 1.00 95.50 87 LYS A O 1
ATOM 654 N N . GLN A 1 88 ? -0.893 -5.115 15.536 1.00 95.19 88 GLN A N 1
ATOM 655 C CA . GLN A 1 88 ? -0.758 -4.233 16.688 1.00 95.19 88 GLN A CA 1
ATOM 656 C C . GLN A 1 88 ? -2.083 -3.545 17.042 1.00 95.19 88 GLN A C 1
ATOM 658 O O . GLN A 1 88 ? -2.497 -3.602 18.195 1.00 95.19 88 GLN A O 1
ATOM 663 N N . ARG A 1 89 ? -2.809 -3.004 16.054 1.00 92.56 89 ARG A N 1
ATOM 664 C CA . ARG A 1 89 ? -4.138 -2.410 16.283 1.00 92.56 89 ARG A CA 1
ATOM 665 C C . ARG A 1 89 ? -5.148 -3.403 16.861 1.00 92.56 89 ARG A C 1
ATOM 667 O O . ARG A 1 89 ? -5.961 -3.018 17.694 1.00 92.56 89 ARG A O 1
ATOM 674 N N . ARG A 1 90 ? -5.096 -4.676 16.455 1.00 92.69 90 ARG A N 1
ATOM 675 C CA . ARG A 1 90 ? -5.935 -5.733 17.047 1.00 92.69 90 ARG A CA 1
ATOM 676 C C . ARG A 1 90 ? -5.567 -6.002 18.499 1.00 92.69 90 ARG A C 1
ATOM 678 O O . ARG A 1 90 ? -6.458 -6.043 19.330 1.00 92.69 90 ARG A O 1
ATOM 685 N N . LEU A 1 91 ? -4.277 -6.125 18.806 1.00 93.62 91 LEU A N 1
ATOM 686 C CA . LEU A 1 91 ? -3.821 -6.327 20.183 1.00 93.62 91 LEU A CA 1
ATOM 687 C C . LEU A 1 91 ? -4.210 -5.156 21.092 1.00 93.62 91 LEU A C 1
ATOM 689 O O . LEU A 1 91 ? -4.635 -5.377 22.220 1.00 93.62 91 LEU A O 1
ATOM 693 N N . GLU A 1 92 ? -4.103 -3.921 20.602 1.00 91.38 92 GLU A N 1
ATOM 694 C CA . GLU A 1 92 ? -4.538 -2.727 21.333 1.00 91.38 92 GLU A CA 1
ATOM 695 C C . GLU A 1 92 ? -6.062 -2.714 21.540 1.00 91.38 92 GLU A C 1
ATOM 697 O O . GLU A 1 92 ? -6.527 -2.437 22.644 1.00 91.38 92 GLU A O 1
ATOM 702 N N . ALA A 1 93 ? -6.849 -3.077 20.523 1.00 90.06 93 ALA A N 1
ATOM 703 C CA . ALA A 1 93 ? -8.302 -3.194 20.649 1.00 90.06 93 ALA A CA 1
ATOM 704 C C . ALA A 1 93 ? -8.717 -4.301 21.635 1.00 90.06 93 ALA A C 1
ATOM 706 O O . ALA A 1 93 ? -9.573 -4.070 22.489 1.00 90.06 93 ALA A O 1
ATOM 707 N N . ASP A 1 94 ? -8.078 -5.470 21.564 1.00 88.31 94 ASP A N 1
ATOM 708 C CA . ASP A 1 94 ? -8.315 -6.589 22.480 1.00 88.31 94 ASP A CA 1
ATOM 709 C C . ASP A 1 94 ? -7.934 -6.210 23.918 1.00 88.31 94 ASP A C 1
ATOM 711 O O . ASP A 1 94 ? -8.653 -6.550 24.856 1.00 88.31 94 ASP A O 1
ATOM 715 N N . ALA A 1 95 ? -6.850 -5.449 24.104 1.00 88.62 95 ALA A N 1
ATOM 716 C CA . ALA A 1 95 ? -6.451 -4.936 25.411 1.00 88.62 95 ALA A CA 1
ATOM 717 C C . ALA A 1 95 ? -7.483 -3.957 25.994 1.00 88.62 95 ALA A C 1
ATOM 719 O O . ALA A 1 95 ? -7.798 -4.057 27.178 1.00 88.62 95 ALA A O 1
ATOM 720 N N . ILE A 1 96 ? -8.051 -3.060 25.177 1.00 84.69 96 ILE A N 1
ATOM 721 C CA . ILE A 1 96 ? -9.104 -2.121 25.602 1.00 84.69 96 ILE A CA 1
ATOM 722 C C . ILE A 1 96 ? -10.396 -2.868 25.962 1.00 84.69 96 ILE A C 1
ATOM 724 O O . ILE A 1 96 ? -11.042 -2.555 26.965 1.00 84.69 96 ILE A O 1
ATOM 728 N N . LEU A 1 97 ? -10.778 -3.875 25.170 1.00 83.06 97 LEU A N 1
ATOM 729 C CA . LEU A 1 97 ? -11.945 -4.711 25.460 1.00 83.06 97 LEU A CA 1
ATOM 730 C C . LEU A 1 97 ? -11.749 -5.514 26.753 1.00 83.06 97 LEU A C 1
ATOM 732 O O . LEU A 1 97 ? -12.651 -5.568 27.591 1.00 83.06 97 LEU A O 1
ATOM 736 N N . ALA A 1 98 ? -10.558 -6.083 26.953 1.00 84.06 98 ALA A N 1
ATOM 737 C CA . ALA A 1 98 ? -10.216 -6.806 28.171 1.00 84.06 98 ALA A CA 1
ATOM 738 C C . ALA A 1 98 ? -10.209 -5.883 29.402 1.00 84.06 98 ALA A C 1
ATOM 740 O O . ALA A 1 98 ? -10.819 -6.224 30.417 1.00 84.06 98 ALA A O 1
ATOM 741 N N . SER A 1 99 ? -9.600 -4.694 29.316 1.00 76.75 99 SER A N 1
ATOM 742 C CA . SER A 1 99 ? -9.571 -3.739 30.432 1.00 76.75 99 SER A CA 1
ATOM 743 C C . SER A 1 99 ? -10.962 -3.211 30.779 1.00 76.75 99 SER A C 1
ATOM 745 O O . SER A 1 99 ? -11.308 -3.131 31.956 1.00 76.75 99 SER A O 1
ATOM 747 N N . GLY A 1 100 ? -11.785 -2.916 29.766 1.00 73.94 100 GLY A N 1
ATOM 748 C CA . GLY A 1 100 ? -13.168 -2.489 29.967 1.00 73.94 100 GLY A CA 1
ATOM 749 C C . GLY A 1 100 ? -14.008 -3.563 30.656 1.00 73.94 100 GLY A C 1
ATOM 750 O O . GLY A 1 100 ? -14.791 -3.247 31.545 1.00 73.94 100 GLY A O 1
ATOM 751 N N . SER A 1 101 ? -13.806 -4.840 30.315 1.00 71.12 101 SER A N 1
ATOM 752 C CA . SER A 1 101 ? -14.533 -5.941 30.958 1.00 71.12 101 SER A CA 1
ATOM 753 C C . SER A 1 101 ? -14.186 -6.094 32.443 1.00 71.12 101 SER A C 1
ATOM 755 O O . SER A 1 101 ? -15.096 -6.190 33.261 1.00 71.12 101 SER A O 1
ATOM 757 N N . ALA A 1 102 ? -12.903 -6.019 32.812 1.00 72.31 102 ALA A N 1
ATOM 758 C CA . ALA A 1 102 ? -12.464 -6.156 34.200 1.00 72.31 102 ALA A CA 1
ATOM 759 C C . ALA A 1 102 ? -12.902 -4.967 35.077 1.00 72.31 102 ALA A C 1
ATOM 761 O O . ALA A 1 102 ? -13.320 -5.160 36.218 1.00 72.31 102 ALA A O 1
ATOM 762 N N . GLU A 1 103 ? -12.849 -3.740 34.547 1.00 71.56 103 GLU A N 1
ATOM 763 C CA . GLU A 1 103 ? -13.297 -2.542 35.269 1.00 71.56 103 GLU A CA 1
ATOM 764 C C . GLU A 1 103 ? -14.823 -2.524 3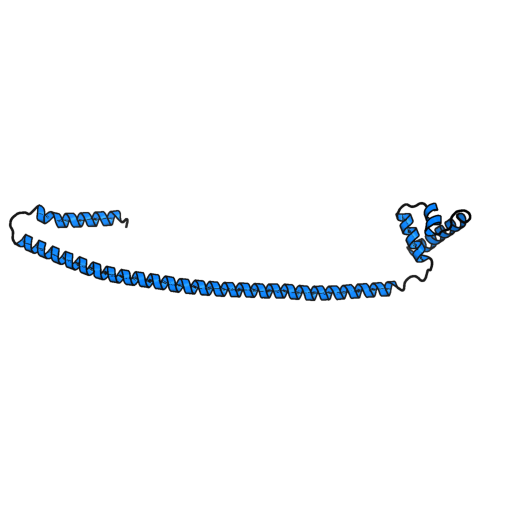5.452 1.00 71.56 103 GLU A C 1
ATOM 766 O O . GLU A 1 103 ? -15.322 -2.183 36.526 1.00 71.56 103 GLU A O 1
ATOM 771 N N . VAL A 1 104 ? -15.577 -2.935 34.429 1.00 73.19 104 VAL A N 1
ATOM 772 C CA . VAL A 1 104 ? -17.040 -3.053 34.511 1.00 73.19 104 VAL A CA 1
ATOM 773 C C . VAL A 1 104 ? -17.444 -4.156 35.489 1.00 73.19 104 VAL A C 1
ATOM 775 O O . VAL A 1 104 ? -18.376 -3.961 36.266 1.00 73.19 104 VAL A O 1
ATOM 778 N N . GLU A 1 105 ? -16.739 -5.289 35.510 1.00 76.00 105 GLU A N 1
ATOM 779 C CA . GLU A 1 105 ? -17.013 -6.370 36.461 1.00 76.00 105 GLU A CA 1
ATOM 780 C C . GLU A 1 105 ? -16.688 -5.962 37.908 1.00 76.00 105 GLU A C 1
ATOM 782 O O . GLU A 1 105 ? -17.437 -6.298 38.826 1.00 76.00 105 GLU A O 1
ATOM 787 N N . ALA A 1 106 ? -15.618 -5.187 38.119 1.00 79.12 106 ALA A N 1
ATOM 788 C CA . ALA A 1 106 ? -15.278 -4.622 39.424 1.00 79.12 106 ALA A CA 1
ATOM 789 C C . ALA A 1 106 ? -16.345 -3.628 39.912 1.00 79.12 106 ALA A C 1
ATOM 791 O O . ALA A 1 106 ? -16.835 -3.768 41.031 1.00 79.12 106 ALA A O 1
ATOM 792 N N . LYS A 1 107 ? -16.778 -2.694 39.052 1.00 78.50 107 LYS A N 1
ATOM 793 C CA . LYS A 1 107 ? -17.869 -1.755 39.371 1.00 78.50 107 LYS A CA 1
ATOM 794 C C . LYS A 1 107 ? -19.193 -2.472 39.620 1.00 78.50 107 LYS A C 1
ATOM 796 O O . LYS A 1 107 ? -19.946 -2.068 40.495 1.00 78.50 107 LYS A O 1
ATOM 801 N N . ARG A 1 108 ? -19.480 -3.555 38.891 1.00 78.94 108 ARG A N 1
ATOM 802 C CA . ARG A 1 108 ? -20.677 -4.379 39.113 1.00 78.94 108 ARG A CA 1
ATOM 803 C C . ARG A 1 108 ? -20.656 -5.038 40.494 1.00 78.94 108 ARG A C 1
ATOM 805 O O . ARG A 1 108 ? -21.669 -4.996 41.178 1.00 78.94 108 ARG A O 1
ATOM 812 N N . LYS A 1 109 ? -19.512 -5.592 40.912 1.00 83.19 109 LYS A N 1
ATOM 813 C CA . LYS A 1 109 ? -19.340 -6.181 42.253 1.00 83.19 109 LYS A CA 1
ATOM 814 C C . LYS A 1 109 ? -19.449 -5.140 43.366 1.00 83.19 109 LYS A C 1
ATOM 816 O O . LYS A 1 109 ? -20.041 -5.425 44.398 1.00 83.19 109 LYS A O 1
ATOM 821 N N . GLU A 1 110 ? -18.903 -3.945 43.156 1.00 83.31 110 GLU A N 1
ATOM 822 C CA . GLU A 1 110 ? -19.031 -2.829 44.101 1.00 83.31 110 GLU A CA 1
ATOM 823 C C . GLU A 1 110 ? -20.494 -2.380 44.247 1.00 83.31 110 GLU A C 1
ATOM 825 O O . GLU A 1 110 ? -20.969 -2.169 45.360 1.00 83.31 110 GLU A O 1
ATOM 830 N N . LEU A 1 111 ? -21.235 -2.316 43.137 1.00 80.19 111 LEU A N 1
ATOM 831 C CA . LEU A 1 111 ? -22.648 -1.940 43.134 1.00 80.19 111 LEU A CA 1
ATOM 832 C C . LEU A 1 111 ? -23.549 -3.021 43.755 1.00 80.19 111 LEU A C 1
ATOM 834 O O . LEU A 1 111 ? -24.478 -2.685 44.482 1.00 80.19 111 LEU A O 1
ATOM 838 N N . GLU A 1 112 ? -23.262 -4.306 43.514 1.00 82.12 112 GLU A N 1
ATOM 839 C CA . GLU A 1 112 ? -23.934 -5.425 44.197 1.00 82.12 112 GLU A CA 1
ATOM 840 C C . GLU A 1 112 ? -23.671 -5.384 45.713 1.00 82.12 112 GLU A C 1
ATOM 842 O O . GLU A 1 112 ? -24.609 -5.508 46.493 1.00 82.12 112 GLU A O 1
ATOM 847 N N . ALA A 1 113 ? -22.434 -5.112 46.144 1.00 82.06 113 ALA A N 1
ATOM 848 C CA . ALA A 1 113 ? -22.101 -4.993 47.565 1.00 82.06 113 ALA A CA 1
ATOM 849 C C . ALA A 1 113 ? -22.766 -3.782 48.247 1.00 82.06 113 ALA A C 1
ATOM 851 O O . ALA A 1 113 ? -23.159 -3.873 49.410 1.00 82.06 113 ALA A O 1
ATOM 852 N N . ALA A 1 114 ? -22.901 -2.652 47.545 1.00 79.25 114 ALA A N 1
ATOM 853 C CA . ALA A 1 114 ? -23.637 -1.493 48.047 1.00 79.25 114 ALA A CA 1
ATOM 854 C C . ALA A 1 114 ? -25.134 -1.805 48.208 1.00 79.25 114 ALA A C 1
ATOM 856 O O . ALA A 1 114 ? -25.720 -1.474 49.233 1.00 79.25 114 ALA A O 1
ATOM 857 N N . TYR A 1 115 ? -25.730 -2.502 47.236 1.00 75.62 115 TYR A N 1
ATOM 858 C CA . TYR A 1 115 ? -27.143 -2.875 47.283 1.00 75.62 115 TYR A CA 1
ATOM 859 C C . TYR A 1 115 ? -27.448 -3.893 48.392 1.00 75.62 115 TYR A C 1
ATOM 861 O O . TYR A 1 115 ? -28.447 -3.750 49.091 1.00 75.62 115 TYR A O 1
ATOM 869 N N . ASP A 1 116 ? -26.578 -4.889 48.591 1.00 74.38 116 ASP A N 1
ATOM 870 C CA . ASP A 1 116 ? -26.723 -5.866 49.678 1.00 74.38 116 ASP A CA 1
ATOM 871 C C . ASP A 1 116 ? -26.567 -5.219 51.066 1.00 74.38 116 ASP A C 1
ATOM 873 O O . ASP A 1 116 ? -27.288 -5.587 51.994 1.00 74.38 116 ASP A O 1
ATOM 877 N N . ASN A 1 117 ? -25.675 -4.231 51.215 1.00 66.12 117 ASN A N 1
ATOM 878 C CA . ASN A 1 117 ? -25.547 -3.466 52.461 1.00 66.12 117 ASN A CA 1
ATOM 879 C C . ASN A 1 117 ? -26.777 -2.587 52.728 1.00 66.12 117 ASN A C 1
ATOM 881 O O . ASN A 1 117 ? -27.305 -2.622 53.838 1.00 66.12 117 ASN A O 1
ATOM 885 N N . ASP A 1 118 ? -27.287 -1.872 51.721 1.00 60.09 118 ASP A N 1
ATOM 886 C CA . ASP A 1 118 ? -28.502 -1.059 51.868 1.00 60.09 118 ASP A CA 1
ATOM 887 C C . ASP A 1 118 ? -29.726 -1.928 52.204 1.00 60.09 118 ASP A C 1
ATOM 889 O O . ASP A 1 118 ? -30.567 -1.530 53.013 1.00 60.09 118 ASP A O 1
ATOM 893 N N . LEU A 1 119 ? -29.828 -3.147 51.657 1.00 56.72 119 LEU A N 1
ATOM 894 C CA . LEU A 1 119 ? -30.895 -4.088 52.019 1.00 56.72 119 LEU A CA 1
ATOM 895 C C . LEU A 1 119 ? -30.781 -4.578 53.473 1.00 56.72 119 LEU A C 1
ATOM 897 O O . LEU A 1 119 ? -31.799 -4.902 54.090 1.00 56.72 119 LEU A O 1
ATOM 901 N N . HIS A 1 120 ? -29.562 -4.650 54.017 1.00 50.81 120 HIS A N 1
ATOM 902 C CA . HIS A 1 120 ? -29.318 -5.099 55.386 1.00 50.81 120 HIS A CA 1
ATOM 903 C C . HIS A 1 120 ? -29.548 -3.984 56.420 1.00 50.81 120 HIS A C 1
ATOM 905 O O . HIS A 1 120 ? -30.124 -4.254 57.475 1.00 50.81 120 HIS A O 1
ATOM 911 N N . ASP A 1 121 ? -29.229 -2.731 56.084 1.00 46.84 121 ASP A N 1
ATOM 912 C CA . ASP A 1 121 ? -29.542 -1.564 56.922 1.00 46.84 121 ASP A CA 1
ATOM 913 C C . ASP A 1 121 ? -31.035 -1.178 56.859 1.00 46.84 121 ASP A C 1
ATOM 915 O O . ASP A 1 121 ? -31.602 -0.701 57.844 1.00 46.84 121 ASP A O 1
ATOM 919 N N . SER A 1 122 ? -31.731 -1.504 55.762 1.00 43.78 122 SER A N 1
ATOM 920 C CA . SER A 1 122 ? -33.193 -1.343 55.638 1.00 43.78 122 SER A CA 1
ATOM 921 C C . SER A 1 122 ? -34.008 -2.343 56.470 1.00 43.78 122 SER A C 1
ATOM 923 O O . SER A 1 122 ? -35.213 -2.164 56.643 1.00 43.78 122 SER A O 1
ATOM 925 N N . ALA A 1 123 ? -33.389 -3.406 56.996 1.00 43.81 123 ALA A N 1
ATOM 926 C CA . ALA A 1 123 ? -34.073 -4.389 57.839 1.00 43.81 123 ALA A CA 1
ATOM 927 C C . ALA A 1 123 ? -34.209 -3.945 59.311 1.00 43.81 123 ALA A C 1
ATOM 929 O O . ALA A 1 123 ? -34.842 -4.652 60.095 1.00 43.81 123 ALA A O 1
ATOM 930 N N . SER A 1 124 ? -33.647 -2.788 59.689 1.00 45.41 124 SER A N 1
ATOM 931 C CA . SER A 1 124 ? -33.623 -2.307 61.081 1.00 45.41 124 SER A CA 1
ATOM 932 C C . SER A 1 124 ? -34.472 -1.058 61.354 1.00 45.41 124 SER A C 1
ATOM 934 O O . SER A 1 124 ? -34.336 -0.460 62.419 1.00 45.41 124 SER A O 1
ATOM 936 N N . ALA A 1 125 ? -35.384 -0.666 60.457 1.00 47.88 125 ALA A N 1
ATOM 937 C CA . ALA A 1 125 ? -36.246 0.500 60.676 1.00 47.88 125 ALA A CA 1
ATOM 938 C C . ALA A 1 125 ? -37.723 0.228 60.337 1.00 47.88 125 ALA A C 1
ATOM 940 O O . ALA A 1 125 ? -38.192 0.590 59.267 1.00 47.88 125 ALA A O 1
ATOM 941 N N . SER A 1 126 ? -38.443 -0.429 61.256 1.00 46.66 126 SER A N 1
ATOM 942 C CA . SER A 1 126 ? -39.758 0.005 61.778 1.00 46.66 126 SER A CA 1
ATOM 943 C C . SER A 1 126 ? -40.438 -1.160 62.520 1.00 46.66 126 SER A C 1
ATOM 945 O O . SER A 1 126 ? -41.071 -2.024 61.912 1.00 46.66 126 SER A O 1
ATOM 947 N N . GLU A 1 127 ? -40.357 -1.181 63.851 1.00 55.00 127 GLU A N 1
ATOM 948 C CA . GLU A 1 127 ? -41.099 -2.104 64.731 1.00 55.00 127 GLU A CA 1
ATOM 949 C C . GLU A 1 127 ? -42.603 -1.756 64.844 1.00 55.00 127 GLU A C 1
ATOM 951 O O . GLU A 1 127 ? -43.242 -2.067 65.847 1.00 55.00 127 GLU A O 1
ATOM 956 N N . HIS A 1 128 ? -43.211 -1.118 63.836 1.00 56.91 128 HIS A N 1
ATOM 957 C CA . HIS A 1 128 ? -44.649 -0.848 63.849 1.00 56.91 128 HIS A CA 1
ATOM 958 C C . HIS A 1 128 ? -45.405 -1.913 63.038 1.00 56.91 128 HIS A C 1
ATOM 960 O O . HIS A 1 128 ? -45.348 -1.898 61.807 1.00 56.91 128 HIS A O 1
ATOM 966 N N . PRO A 1 129 ? -46.166 -2.824 63.681 1.00 65.00 129 PRO A N 1
ATOM 967 C CA . PRO A 1 129 ? -46.912 -3.879 62.983 1.00 65.00 129 PRO A CA 1
ATOM 968 C C . PRO A 1 129 ? -47.958 -3.346 61.984 1.00 65.00 129 PRO A C 1
ATOM 970 O O . PRO A 1 129 ? -48.406 -4.094 61.118 1.00 65.00 129 PRO A O 1
ATOM 973 N N . ASP A 1 130 ? -48.314 -2.060 62.073 1.00 68.56 130 ASP A N 1
ATOM 974 C CA . ASP A 1 130 ? -49.257 -1.378 61.180 1.00 68.56 130 ASP A CA 1
ATOM 975 C C . ASP A 1 130 ? -48.578 -0.602 60.017 1.00 68.56 130 ASP A C 1
ATOM 977 O O . ASP A 1 130 ? -49.272 -0.157 59.101 1.00 68.56 130 ASP A O 1
ATOM 981 N N . TYR A 1 131 ? -47.239 -0.497 59.972 1.00 73.12 131 TYR A N 1
ATOM 982 C CA . TYR A 1 131 ? -46.489 0.198 58.905 1.00 73.12 131 TYR A CA 1
ATOM 983 C C . TYR A 1 131 ? -46.729 -0.344 57.475 1.00 73.12 131 TYR A C 1
ATOM 985 O O . TYR A 1 131 ? -46.981 0.450 56.564 1.00 73.12 131 TYR A O 1
ATOM 993 N N . PRO A 1 132 ? -46.747 -1.672 57.218 1.00 78.31 132 PRO A N 1
ATOM 994 C CA . PRO A 1 132 ? -47.036 -2.176 55.871 1.00 78.31 132 PRO A CA 1
ATOM 995 C C . PRO A 1 132 ? -48.471 -1.864 55.419 1.00 78.31 132 PRO A C 1
ATOM 997 O O . PRO A 1 132 ? -48.710 -1.643 54.233 1.00 78.31 132 PRO A O 1
ATOM 1000 N N . ILE A 1 133 ? -49.419 -1.793 56.359 1.00 81.50 133 ILE A N 1
ATOM 1001 C CA . ILE A 1 133 ? -50.819 -1.448 56.076 1.00 81.50 133 ILE A CA 1
ATOM 1002 C C . ILE A 1 133 ? -50.929 0.044 55.729 1.00 81.50 133 ILE A C 1
ATOM 1004 O O . ILE A 1 133 ? -51.642 0.405 54.792 1.00 81.50 133 ILE A O 1
ATOM 1008 N N . TYR A 1 134 ? -50.176 0.907 56.417 1.00 81.00 134 TYR A N 1
ATOM 1009 C CA . TYR A 1 134 ? -50.099 2.338 56.114 1.00 81.00 134 TYR A CA 1
ATOM 1010 C C . TYR A 1 134 ? -49.592 2.619 54.686 1.00 81.00 134 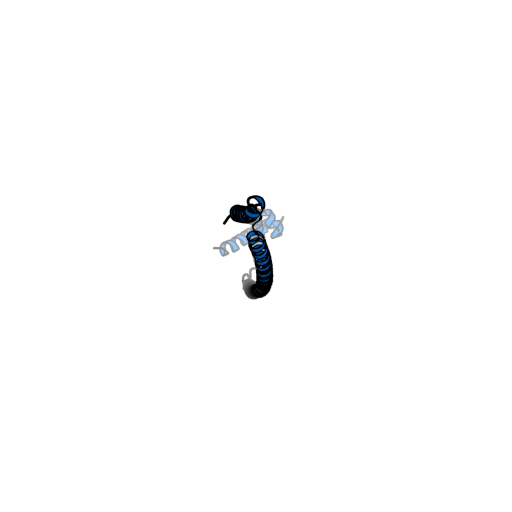TYR A C 1
ATOM 1012 O O . TYR A 1 134 ? -50.199 3.409 53.958 1.00 81.00 134 TYR A O 1
ATOM 1020 N N . LEU A 1 135 ? -48.550 1.917 54.225 1.00 81.31 135 LEU A N 1
ATOM 1021 C CA . LEU A 1 135 ? -48.030 2.080 52.859 1.00 81.31 135 LEU A CA 1
ATOM 1022 C C . LEU A 1 135 ? -49.072 1.736 51.781 1.00 81.31 135 LEU A C 1
ATOM 1024 O O . LEU A 1 135 ? -49.136 2.391 50.736 1.00 81.31 135 LEU A O 1
ATOM 1028 N N . GLU A 1 136 ? -49.904 0.721 52.015 1.00 83.62 136 GLU A N 1
ATOM 1029 C CA . GLU A 1 136 ? -50.991 0.360 51.099 1.00 83.62 136 GLU A CA 1
ATOM 1030 C C . GLU A 1 136 ? -52.112 1.405 51.090 1.00 83.62 136 GLU A C 1
ATOM 1032 O O . GLU A 1 136 ? -52.635 1.739 50.021 1.00 83.62 136 GLU A O 1
ATOM 1037 N N . VAL A 1 137 ? -52.450 1.958 52.261 1.00 84.81 137 VAL A N 1
ATOM 1038 C CA . VAL A 1 137 ? -53.403 3.068 52.399 1.00 84.81 137 VAL A CA 1
ATOM 1039 C C . VAL A 1 137 ? -52.922 4.291 51.616 1.00 84.81 137 VAL A C 1
ATOM 1041 O O . VAL A 1 137 ? -53.689 4.831 50.816 1.00 84.81 137 VAL A O 1
ATOM 1044 N N . ARG A 1 138 ? -51.653 4.691 51.771 1.00 82.88 138 ARG A N 1
ATOM 1045 C CA . ARG A 1 138 ? -51.068 5.842 51.063 1.00 82.88 138 ARG A CA 1
ATOM 1046 C C . ARG A 1 138 ? -51.111 5.664 49.547 1.00 82.88 138 ARG A C 1
ATOM 1048 O O . ARG A 1 138 ? -51.642 6.522 48.845 1.00 82.88 138 ARG A O 1
ATOM 1055 N N . LYS A 1 139 ? -50.680 4.503 49.041 1.00 86.31 139 LYS A N 1
ATOM 1056 C CA . LYS A 1 139 ? -50.770 4.172 47.606 1.00 86.31 139 LYS A CA 1
ATOM 1057 C C . LYS A 1 139 ? -52.209 4.218 47.086 1.00 86.31 139 LYS A C 1
ATOM 1059 O O . LYS A 1 139 ? -52.449 4.616 45.948 1.00 86.31 139 LYS A O 1
ATOM 1064 N N . ALA A 1 140 ? -53.185 3.798 47.892 1.00 84.50 140 ALA A N 1
ATOM 1065 C CA . ALA A 1 140 ? -54.593 3.854 47.515 1.00 84.50 140 ALA A CA 1
ATOM 1066 C C . ALA A 1 140 ? -55.147 5.289 47.483 1.00 84.50 140 ALA A C 1
ATOM 1068 O O . ALA A 1 140 ? -55.950 5.590 46.597 1.00 84.50 140 ALA A O 1
ATOM 1069 N N . MET A 1 141 ? -54.704 6.166 48.389 1.00 82.62 141 MET A N 1
ATOM 1070 C CA . MET A 1 141 ? -55.060 7.589 48.373 1.00 82.62 141 MET A CA 1
ATOM 1071 C C . MET A 1 141 ? -54.429 8.331 47.190 1.00 82.62 141 MET A C 1
ATOM 1073 O O . MET A 1 141 ? -55.131 9.062 46.498 1.00 82.62 141 MET A O 1
ATOM 1077 N N . GLU A 1 142 ? -53.149 8.088 46.895 1.00 84.81 142 GLU A N 1
ATOM 1078 C CA . GLU A 1 142 ? -52.454 8.652 45.724 1.00 84.81 142 GLU A CA 1
ATOM 1079 C C . GLU A 1 142 ? -53.091 8.193 44.403 1.00 84.81 142 GLU A C 1
ATOM 1081 O O . GLU A 1 142 ? -53.202 8.962 43.450 1.00 84.81 142 GLU A O 1
ATOM 1086 N N . ALA A 1 143 ? -53.601 6.958 44.362 1.00 85.62 143 ALA A N 1
ATOM 1087 C CA . ALA A 1 143 ? -54.388 6.437 43.245 1.00 85.62 143 ALA A CA 1
ATOM 1088 C C . ALA A 1 143 ? -55.828 6.999 43.175 1.00 85.62 143 ALA A C 1
ATOM 1090 O O . ALA A 1 143 ? -56.613 6.556 42.333 1.00 85.62 143 ALA A O 1
ATOM 1091 N N . GLY A 1 144 ? -56.201 7.934 44.056 1.00 85.56 144 GLY A N 1
ATOM 1092 C CA . GLY A 1 144 ? -57.498 8.614 44.059 1.00 85.56 144 GLY A CA 1
ATOM 1093 C C . GLY A 1 144 ? -58.672 7.751 44.527 1.00 85.56 144 GLY A C 1
ATOM 1094 O O . GLY A 1 144 ? -59.820 8.030 44.175 1.00 85.56 144 GLY A O 1
ATOM 1095 N N . LYS A 1 145 ? -58.422 6.674 45.282 1.00 88.06 145 LYS A N 1
ATOM 1096 C CA . LYS A 1 145 ? -59.490 5.793 45.778 1.00 88.06 145 LYS A CA 1
ATOM 1097 C C . LYS A 1 145 ? -60.210 6.422 46.970 1.00 88.06 145 LYS A C 1
ATOM 1099 O O . LYS A 1 145 ? -59.620 7.135 47.776 1.00 88.06 145 LYS A O 1
ATOM 1104 N N . SER A 1 146 ? -61.506 6.138 47.100 1.00 87.50 146 SER A N 1
ATOM 1105 C CA . SER A 1 146 ? -62.322 6.709 48.173 1.00 87.50 146 SER A CA 1
ATOM 1106 C C . SER A 1 146 ? -61.977 6.117 49.543 1.00 87.50 146 SER A C 1
ATOM 1108 O O . SER A 1 146 ? -61.641 4.940 49.672 1.00 87.50 146 SER A O 1
ATOM 1110 N N . VAL A 1 147 ? -62.173 6.919 50.592 1.00 83.88 147 VAL A N 1
ATOM 1111 C CA . VAL A 1 147 ? -62.028 6.503 52.000 1.00 83.88 147 VAL A CA 1
ATOM 1112 C C . VAL A 1 147 ? -62.856 5.251 52.308 1.00 83.88 147 VAL A C 1
ATOM 1114 O O . VAL A 1 147 ? -62.388 4.333 52.975 1.00 83.88 147 VAL A O 1
ATOM 111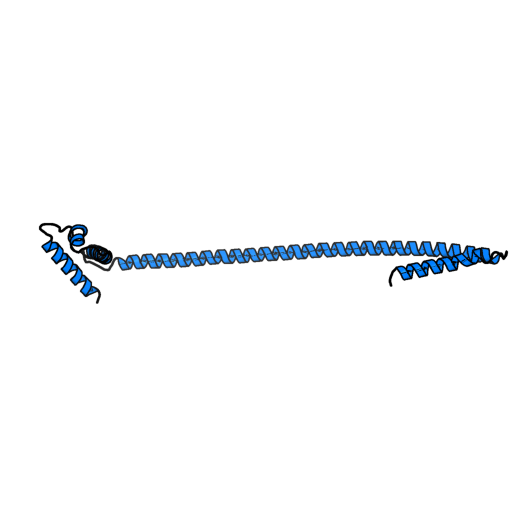7 N N . THR A 1 148 ? -64.069 5.166 51.756 1.00 85.44 148 THR A N 1
ATOM 1118 C CA . THR A 1 148 ? -64.934 3.985 51.882 1.00 85.44 148 THR A CA 1
ATOM 1119 C C . THR A 1 148 ? -64.286 2.724 51.314 1.00 85.44 148 THR A C 1
ATOM 1121 O O . THR A 1 148 ? -64.312 1.677 51.954 1.00 85.44 148 THR A O 1
ATOM 1124 N N . TRP A 1 149 ? -63.647 2.834 50.148 1.00 89.19 149 TRP A N 1
ATOM 1125 C CA . TRP A 1 149 ? -62.978 1.717 49.491 1.00 89.19 149 TRP A CA 1
ATOM 1126 C C . TRP A 1 149 ? -61.771 1.234 50.297 1.00 89.19 149 TRP A C 1
ATOM 1128 O O . TRP A 1 149 ? -61.560 0.030 50.421 1.00 89.19 149 TRP A O 1
ATOM 1138 N N . ILE A 1 150 ? -61.006 2.163 50.872 1.00 87.50 150 ILE A N 1
ATOM 1139 C CA . ILE A 1 150 ? -59.827 1.866 51.695 1.00 87.50 150 ILE A CA 1
ATOM 1140 C C . ILE A 1 150 ? -60.235 1.116 52.971 1.00 87.50 150 ILE A C 1
ATOM 1142 O O . ILE A 1 150 ? -59.663 0.072 53.287 1.00 87.50 150 ILE A O 1
ATOM 1146 N N . VAL A 1 151 ? -61.271 1.590 53.666 1.00 85.62 151 VAL A N 1
ATOM 1147 C CA . VAL A 1 151 ? -61.767 0.952 54.897 1.00 85.62 151 VAL A CA 1
ATOM 1148 C C . VAL A 1 151 ? -62.286 -0.469 54.635 1.00 85.62 151 VAL A C 1
ATOM 1150 O O . VAL A 1 151 ? -62.060 -1.377 55.437 1.00 85.62 151 VAL A O 1
ATOM 1153 N N . GLU A 1 152 ? -62.945 -0.696 53.500 1.00 86.50 152 GLU A N 1
ATOM 1154 C CA . GLU A 1 152 ? -63.516 -2.003 53.165 1.00 86.50 152 GLU A CA 1
ATOM 1155 C C . GLU A 1 152 ? -62.494 -2.994 52.599 1.00 86.50 152 GLU A C 1
ATOM 1157 O O . GLU A 1 152 ? -62.541 -4.172 52.950 1.00 86.50 152 GLU A O 1
ATOM 1162 N N . ASN A 1 153 ? -61.566 -2.541 51.752 1.00 85.94 153 ASN A N 1
ATOM 1163 C CA . ASN A 1 153 ? -60.667 -3.438 51.018 1.00 85.94 153 ASN A CA 1
ATOM 1164 C C . ASN A 1 153 ? -59.295 -3.599 51.676 1.00 85.94 153 ASN A C 1
ATOM 1166 O O . ASN A 1 153 ? -58.736 -4.692 51.627 1.00 85.94 153 ASN A O 1
ATOM 1170 N N . ILE A 1 154 ? -58.766 -2.543 52.302 1.00 85.50 154 ILE A N 1
ATOM 1171 C CA . ILE A 1 154 ? -57.445 -2.570 52.948 1.00 85.50 154 ILE A CA 1
ATOM 1172 C C . ILE A 1 154 ? -57.611 -2.908 54.428 1.00 85.50 154 ILE A C 1
ATOM 1174 O O . ILE A 1 154 ? -57.085 -3.912 54.902 1.00 85.50 154 ILE A O 1
ATOM 1178 N N . LEU A 1 155 ? -58.433 -2.139 55.151 1.00 83.88 155 LEU A N 1
ATOM 1179 C CA . LEU A 1 155 ? -58.661 -2.376 56.582 1.00 83.88 155 LEU A CA 1
ATOM 1180 C C . LEU A 1 155 ? -59.646 -3.522 56.868 1.00 83.88 155 LEU A C 1
ATOM 1182 O O . LEU A 1 155 ? -59.733 -3.972 58.009 1.00 83.88 155 LEU A O 1
ATOM 1186 N N . LYS A 1 156 ? -60.376 -4.016 55.855 1.00 86.75 156 LYS A N 1
ATOM 1187 C CA . LYS A 1 156 ? -61.372 -5.103 55.963 1.00 86.75 156 LYS A CA 1
ATOM 1188 C C . LYS A 1 156 ? -62.461 -4.844 57.018 1.00 86.75 156 LYS A C 1
ATOM 1190 O O . LYS A 1 156 ? -63.011 -5.779 57.600 1.00 86.75 156 LYS A O 1
ATOM 1195 N N . MET A 1 157 ? -62.799 -3.575 57.257 1.00 80.88 157 MET A N 1
ATOM 1196 C CA . MET A 1 157 ? -63.748 -3.132 58.289 1.00 80.88 157 MET A CA 1
ATOM 1197 C C . MET A 1 157 ? -65.000 -2.481 57.684 1.00 80.88 157 MET A C 1
ATOM 1199 O O . MET A 1 157 ? -65.339 -1.341 57.981 1.00 80.88 157 MET A O 1
ATOM 1203 N N . GLY A 1 158 ? -65.715 -3.221 56.833 1.00 80.12 158 GLY A N 1
ATOM 1204 C CA . GLY A 1 158 ? -66.967 -2.767 56.214 1.00 80.12 158 GLY A CA 1
ATOM 1205 C C . GLY A 1 158 ? -68.230 -2.942 57.073 1.00 80.12 158 GLY A C 1
ATOM 1206 O O . GLY A 1 158 ? -68.237 -3.582 58.131 1.00 80.12 158 GLY A O 1
ATOM 1207 N N . GLY A 1 159 ? -69.348 -2.397 56.586 1.00 81.44 159 GLY A N 1
ATOM 1208 C CA . GLY A 1 159 ? -70.683 -2.610 57.157 1.00 81.44 159 GLY A CA 1
ATOM 1209 C C . GLY A 1 159 ? -70.845 -2.055 58.577 1.00 81.44 159 GLY A C 1
ATOM 1210 O O . GLY A 1 159 ? -70.727 -0.855 58.803 1.00 81.44 159 GLY A O 1
ATOM 1211 N N . ARG A 1 160 ? -71.132 -2.921 59.562 1.00 79.19 160 ARG A N 1
ATOM 1212 C CA . ARG A 1 160 ? -71.404 -2.500 60.956 1.00 79.19 160 ARG A CA 1
ATOM 1213 C C . ARG A 1 160 ? -70.177 -1.938 61.688 1.00 79.19 160 ARG A C 1
ATOM 1215 O O . ARG A 1 160 ? -70.357 -1.271 62.696 1.00 79.19 160 ARG A O 1
ATOM 1222 N N . LYS A 1 161 ? -68.963 -2.211 61.192 1.00 83.38 161 LYS A N 1
ATOM 1223 C CA . LYS A 1 161 ? -67.683 -1.743 61.760 1.00 83.38 161 LYS A CA 1
ATOM 1224 C C . LYS A 1 161 ? -67.056 -0.593 60.965 1.00 83.38 161 LYS A C 1
ATOM 1226 O O . LYS A 1 161 ? -65.906 -0.241 61.193 1.00 83.38 161 LYS A O 1
ATOM 1231 N N . PHE A 1 162 ? -67.809 -0.003 60.035 1.00 86.06 162 PHE A N 1
ATOM 1232 C CA . PHE A 1 162 ? -67.304 1.066 59.177 1.00 86.06 162 PHE A CA 1
ATOM 1233 C C . PHE A 1 162 ? -66.869 2.308 59.969 1.00 86.06 162 PHE A C 1
ATOM 1235 O O . PHE A 1 162 ? -65.853 2.919 59.649 1.00 86.06 162 PHE A O 1
ATOM 1242 N N . ALA A 1 163 ? -67.605 2.658 61.030 1.00 85.44 163 ALA A N 1
ATOM 1243 C CA . ALA A 1 163 ? -67.253 3.774 61.907 1.00 85.44 163 ALA A CA 1
ATOM 1244 C C . ALA A 1 163 ? -65.899 3.551 62.608 1.00 85.44 163 ALA A C 1
ATOM 1246 O O . ALA A 1 163 ? -65.051 4.441 62.590 1.00 85.44 163 ALA A O 1
ATOM 1247 N N . ASP A 1 164 ? -65.667 2.342 63.128 1.00 84.88 164 ASP A N 1
ATOM 1248 C CA . ASP A 1 164 ? -64.400 1.958 63.765 1.00 84.88 164 ASP A CA 1
ATOM 1249 C C . ASP A 1 164 ? -63.249 1.936 62.748 1.00 84.88 164 ASP A C 1
ATOM 1251 O O . ASP A 1 164 ? -62.137 2.375 63.037 1.00 84.88 164 ASP A O 1
ATOM 1255 N N . GLY A 1 165 ? -63.521 1.467 61.525 1.00 85.12 165 GLY A N 1
ATOM 1256 C CA . GLY A 1 165 ? -62.540 1.444 60.445 1.00 85.12 165 GLY A CA 1
ATOM 1257 C C . GLY A 1 165 ? -62.134 2.832 59.961 1.00 85.12 165 GLY A C 1
ATOM 1258 O O . GLY A 1 165 ? -60.960 3.055 59.673 1.00 85.12 165 GLY A O 1
ATOM 1259 N N . LYS A 1 166 ? -63.073 3.781 59.942 1.00 86.38 166 LYS A N 1
ATOM 1260 C CA . LYS A 1 166 ? -62.787 5.185 59.644 1.00 86.38 166 LYS A CA 1
ATOM 1261 C C . LYS A 1 166 ? -61.922 5.828 60.735 1.00 86.38 166 LYS A C 1
ATOM 1263 O O . LYS A 1 166 ? -60.934 6.470 60.402 1.00 86.38 166 LYS A O 1
ATOM 1268 N N . ALA A 1 167 ? -62.238 5.595 62.010 1.00 86.44 167 ALA A N 1
ATOM 1269 C CA . ALA A 1 167 ? -61.434 6.099 63.124 1.00 86.44 167 ALA A CA 1
ATOM 1270 C C . ALA A 1 167 ? -60.009 5.517 63.123 1.00 86.44 167 ALA A C 1
ATOM 1272 O O . ALA A 1 167 ? -59.046 6.240 63.356 1.00 86.44 167 ALA A O 1
ATOM 1273 N N . LYS A 1 168 ? -59.856 4.223 62.799 1.00 84.62 168 LYS A N 1
ATOM 1274 C CA . LYS A 1 168 ? -58.533 3.590 62.679 1.00 84.62 168 LYS A CA 1
ATOM 1275 C C . LYS A 1 168 ? -57.723 4.169 61.515 1.00 84.62 168 LYS A C 1
ATOM 1277 O O . LYS A 1 168 ? -56.522 4.361 61.655 1.00 84.62 168 LYS A O 1
ATOM 1282 N N . LEU A 1 169 ? -58.371 4.450 60.385 1.00 85.44 169 LEU A N 1
ATOM 1283 C CA . LEU A 1 169 ? -57.728 5.084 59.236 1.00 85.44 169 LEU A CA 1
ATOM 1284 C C . LEU A 1 169 ? -57.233 6.496 59.574 1.00 85.44 169 LEU A C 1
ATOM 1286 O O . LEU A 1 169 ? -56.091 6.817 59.281 1.00 85.44 169 LEU A O 1
ATOM 1290 N N . GLU A 1 170 ? -58.073 7.314 60.211 1.00 85.19 170 GLU A N 1
ATOM 1291 C CA . GLU A 1 170 ? -57.706 8.672 60.635 1.00 85.19 170 GLU A CA 1
ATOM 1292 C C . GLU A 1 170 ? -56.557 8.655 61.656 1.00 85.19 170 GLU A C 1
ATOM 1294 O O . GLU A 1 170 ? -55.619 9.433 61.519 1.00 85.19 170 GLU A O 1
ATOM 1299 N N . ALA A 1 171 ? -56.570 7.717 62.612 1.00 84.69 171 ALA A N 1
ATOM 1300 C CA . ALA A 1 171 ? -55.486 7.554 63.582 1.00 84.69 171 ALA A CA 1
ATOM 1301 C C . ALA A 1 171 ? -54.157 7.127 62.933 1.00 84.69 171 ALA A C 1
ATOM 1303 O O . ALA A 1 171 ? -53.109 7.637 63.314 1.00 84.69 171 ALA A O 1
ATOM 1304 N N . MET A 1 172 ? -54.189 6.226 61.940 1.00 83.25 172 MET A N 1
ATOM 1305 C CA . MET A 1 172 ? -52.984 5.846 61.188 1.00 83.25 172 MET A CA 1
ATOM 1306 C C . MET A 1 172 ? -52.431 7.023 60.386 1.00 83.25 172 MET A C 1
ATOM 1308 O O . MET A 1 172 ? -51.226 7.229 60.369 1.00 83.25 172 MET A O 1
ATOM 1312 N N . LEU A 1 173 ? -53.296 7.792 59.719 1.00 82.62 173 LEU A N 1
ATOM 1313 C CA . LEU A 1 173 ? -52.847 8.952 58.953 1.00 82.62 173 LEU A CA 1
ATOM 1314 C C . LEU A 1 173 ? -52.207 10.000 59.867 1.00 82.62 173 LEU A C 1
ATOM 1316 O O . LEU A 1 173 ? -51.117 10.449 59.559 1.00 82.62 173 LEU A O 1
ATOM 1320 N N . GLN A 1 174 ? -52.810 10.303 61.019 1.00 82.69 174 GLN A N 1
ATOM 1321 C CA . GLN A 1 174 ? -52.232 11.246 61.984 1.00 82.69 174 GLN A CA 1
ATOM 1322 C C . GLN A 1 174 ? -50.894 10.765 62.555 1.00 82.69 174 GLN A C 1
ATOM 1324 O O . GLN A 1 174 ? -49.947 11.539 62.614 1.00 82.69 174 GLN A O 1
ATOM 1329 N N . GLN A 1 175 ? -50.797 9.486 62.934 1.00 78.81 1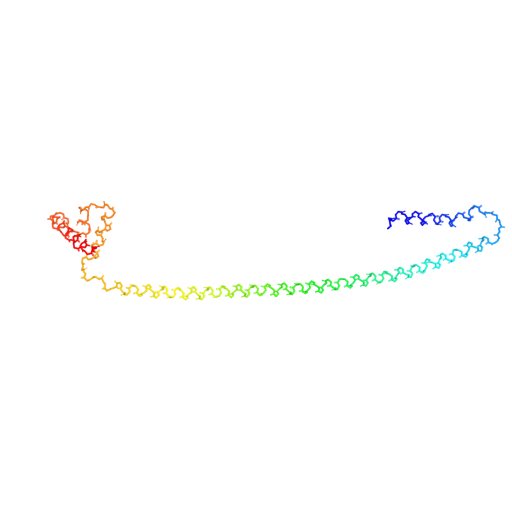75 GLN A N 1
ATOM 1330 C CA . GLN A 1 175 ? -49.579 8.930 63.527 1.00 78.81 175 GLN A CA 1
ATOM 1331 C C . GLN A 1 175 ? -48.371 9.017 62.583 1.00 78.81 175 GLN A C 1
ATOM 1333 O O . GLN A 1 175 ? -47.263 9.274 63.039 1.00 78.81 175 GLN A O 1
ATOM 1338 N N . PHE A 1 176 ? -48.579 8.800 61.284 1.00 69.62 176 PHE A N 1
ATOM 1339 C CA . PHE A 1 176 ? -47.495 8.792 60.300 1.00 69.62 176 PHE A CA 1
ATOM 1340 C C . PHE A 1 176 ? -47.326 10.125 59.551 1.00 69.62 176 PHE A C 1
ATOM 1342 O O . PHE A 1 176 ? -46.313 10.308 58.887 1.00 69.62 176 PHE A O 1
ATOM 1349 N N . GLU A 1 177 ? -48.281 11.055 59.652 1.00 69.69 177 GLU A N 1
ATOM 1350 C CA . GLU A 1 177 ? -48.131 12.443 59.185 1.00 69.69 177 GLU A CA 1
ATOM 1351 C C . GLU A 1 177 ? -47.297 13.266 60.188 1.00 69.69 177 GLU A C 1
ATOM 1353 O O . GLU A 1 177 ? -46.483 14.079 59.765 1.00 69.69 177 GLU A O 1
ATOM 1358 N N . GLU A 1 178 ? -47.396 12.985 61.497 1.00 59.12 178 GLU A N 1
ATOM 1359 C CA . GLU A 1 178 ? -46.513 13.559 62.534 1.00 59.12 178 GLU A CA 1
ATOM 1360 C C . GLU A 1 178 ? -45.072 13.000 62.503 1.00 59.12 178 GLU A C 1
ATOM 1362 O O . GLU A 1 178 ? -44.166 13.633 63.037 1.00 59.12 178 GLU A O 1
ATOM 1367 N N . GLU A 1 179 ? -44.836 11.836 61.884 1.00 54.53 179 GLU A N 1
ATOM 1368 C CA . GLU A 1 179 ? -43.490 11.258 61.693 1.00 54.53 179 GLU A CA 1
ATOM 1369 C C . GLU A 1 179 ? -42.778 11.763 60.415 1.00 54.53 179 GLU A C 1
ATOM 1371 O O . GLU A 1 179 ? -41.584 11.505 60.250 1.00 54.53 179 GLU A O 1
ATOM 1376 N N . GLU A 1 180 ? -43.478 12.462 59.507 1.00 50.78 180 GLU A N 1
ATOM 1377 C CA . GLU A 1 180 ? -42.911 13.015 58.258 1.00 50.78 180 GLU A CA 1
ATOM 1378 C C . GLU A 1 180 ? -42.485 14.506 58.347 1.00 50.78 180 GLU A C 1
ATOM 1380 O O . GLU A 1 180 ? -41.890 15.002 57.384 1.00 50.78 180 GLU A O 1
ATOM 1385 N N . GLU A 1 181 ? -42.726 15.205 59.471 1.00 42.03 181 GLU A N 1
ATOM 1386 C CA . GLU A 1 181 ? -42.177 16.552 59.791 1.00 42.03 181 GLU A CA 1
ATOM 1387 C C . GLU A 1 181 ? -40.888 16.495 60.633 1.00 42.03 181 GLU A C 1
ATOM 1389 O O . GLU A 1 181 ? -39.960 17.288 60.329 1.00 42.03 181 GLU A O 1
#